Protein AF-A0A7Y5HG40-F1 (afdb_monomer_lite)

Secondary structure (DSSP, 8-state):
---SS-EEEEEPSEEEEEEEEESSSEEEEEEEETT-EEEEEEEEEE-TTSS-EEEEEEEEEEEEHHHHHHHHGGG--TT-SEEEPPSS--HHHHHHHHHHHT---EEEEEEES-TTSEEEEEEE-SSSPPP--SSHHHHHTTPPPTT----

Foldseek 3Di:
DADPAKDFFAAFQFQAWEAADDDVHGAWGWTAGPVQFIWTKGFFDDAPVDLKTKIFIFGLRPDGNVQLCVQCVVVPDDDHRYHYDDPDGDPSNVVVRVSNVPRQHGQWMWMDSDNRGTTGITHTDDGGDDPDPDDGDCVVRVHDRPDPPPD

pLDDT: mean 85.84, std 11.52, range [46.72, 97.06]

Radius of gyration: 15.83 Å; chains: 1; bounding box: 32×34×50 Å

Structure (mmCIF, N/CA/C/O backbone):
data_AF-A0A7Y5HG40-F1
#
_entry.id   AF-A0A7Y5HG40-F1
#
loop_
_atom_site.group_PDB
_atom_site.id
_atom_site.type_symbol
_atom_site.label_atom_id
_atom_site.label_alt_id
_atom_site.label_comp_id
_atom_site.label_asym_id
_atom_site.label_entity_id
_atom_site.label_seq_id
_atom_site.pdbx_PDB_ins_code
_atom_site.Cartn_x
_atom_site.Cartn_y
_atom_site.Cartn_z
_atom_site.occupancy
_atom_site.B_iso_or_equiv
_atom_site.auth_seq_id
_atom_site.auth_comp_id
_atom_site.auth_asym_id
_atom_site.auth_atom_id
_atom_site.pdbx_PDB_model_num
ATOM 1 N N . MET A 1 1 ? -7.888 9.842 -3.072 1.00 79.44 1 MET A N 1
ATOM 2 C CA . MET A 1 1 ? -7.405 10.861 -2.114 1.00 79.44 1 MET A CA 1
ATOM 3 C C . MET A 1 1 ? -7.124 10.143 -0.811 1.00 79.44 1 MET A C 1
ATOM 5 O O . MET A 1 1 ? -7.993 9.403 -0.369 1.00 79.44 1 MET A O 1
ATOM 9 N N . ILE A 1 2 ? -5.924 10.305 -0.257 1.00 87.44 2 ILE A N 1
ATOM 10 C CA . ILE A 1 2 ? -5.520 9.652 0.991 1.00 87.44 2 ILE A CA 1
ATOM 11 C C . ILE A 1 2 ? -6.070 10.439 2.198 1.00 87.44 2 ILE A C 1
ATOM 13 O O . ILE A 1 2 ? -5.907 11.662 2.215 1.00 87.44 2 ILE A O 1
ATOM 17 N N . PRO A 1 3 ? -6.716 9.792 3.188 1.00 86.56 3 PRO A N 1
ATOM 18 C CA . PRO A 1 3 ? -7.170 10.463 4.406 1.00 86.56 3 PRO A CA 1
ATOM 19 C C . PRO A 1 3 ? -6.009 10.974 5.271 1.00 86.56 3 PRO A C 1
ATOM 21 O O . PRO A 1 3 ? -5.015 10.277 5.470 1.00 86.56 3 PRO A O 1
ATOM 24 N N . SER A 1 4 ? -6.166 12.175 5.835 1.00 88.56 4 SER A N 1
ATOM 25 C CA . SER A 1 4 ? -5.210 12.799 6.768 1.00 88.56 4 SER A CA 1
ATOM 26 C C . SER A 1 4 ? -5.583 12.638 8.245 1.00 88.56 4 SER A C 1
ATOM 28 O O . SER A 1 4 ? -4.825 13.052 9.119 1.00 88.56 4 SER A O 1
ATOM 30 N N . VAL A 1 5 ? -6.738 12.035 8.534 1.00 91.94 5 VAL A N 1
ATOM 31 C CA . VAL A 1 5 ? -7.221 11.717 9.886 1.00 91.94 5 VAL A CA 1
ATOM 32 C C . VAL A 1 5 ? -7.647 10.255 9.952 1.00 91.94 5 VAL A C 1
ATOM 34 O O . VAL A 1 5 ? -7.911 9.641 8.912 1.00 91.94 5 VAL A O 1
ATOM 37 N N . GLU A 1 6 ? -7.718 9.691 11.161 1.00 93.88 6 GLU A N 1
ATOM 38 C CA . GLU A 1 6 ? -8.257 8.341 11.319 1.00 93.88 6 GLU A CA 1
ATOM 39 C C . GLU A 1 6 ? -9.683 8.286 10.765 1.00 93.88 6 GLU A C 1
ATOM 41 O O . GLU A 1 6 ? -10.532 9.105 11.116 1.00 93.88 6 GLU A O 1
ATOM 46 N N . THR A 1 7 ? -9.934 7.336 9.868 1.00 95.00 7 THR A N 1
ATOM 47 C CA . THR A 1 7 ? -11.231 7.174 9.211 1.00 95.00 7 THR A CA 1
ATOM 48 C C . THR A 1 7 ? -11.592 5.695 9.140 1.00 95.00 7 THR A C 1
ATOM 50 O O . THR A 1 7 ? -10.711 4.839 9.089 1.00 95.00 7 THR A O 1
ATOM 53 N N . ARG A 1 8 ? -12.888 5.378 9.152 1.00 96.00 8 ARG A N 1
ATOM 54 C CA . ARG A 1 8 ? -13.393 4.000 9.164 1.00 96.00 8 ARG A CA 1
ATOM 55 C C . ARG A 1 8 ? -14.430 3.775 8.074 1.00 96.00 8 ARG A C 1
ATOM 57 O O . ARG A 1 8 ? -15.172 4.699 7.746 1.00 96.00 8 ARG A O 1
ATOM 64 N N . GLY A 1 9 ? -14.485 2.553 7.546 1.00 95.25 9 GLY A N 1
ATOM 65 C CA . GLY A 1 9 ? -15.479 2.129 6.553 1.00 95.25 9 GLY A CA 1
ATOM 66 C C . GLY A 1 9 ? -15.445 2.930 5.249 1.00 95.25 9 GLY A C 1
ATOM 67 O O . GLY A 1 9 ? -16.499 3.250 4.699 1.00 95.25 9 GLY A O 1
ATOM 68 N N . ILE A 1 10 ? -14.253 3.302 4.776 1.00 96.19 10 ILE A N 1
ATOM 69 C CA . ILE A 1 10 ? -14.096 4.103 3.554 1.00 96.19 10 ILE A CA 1
ATOM 70 C C . ILE A 1 10 ? -13.810 3.220 2.338 1.00 96.19 10 ILE A C 1
ATOM 72 O O . ILE A 1 10 ? -13.184 2.170 2.482 1.00 96.19 10 ILE A O 1
ATOM 76 N N . PRO A 1 11 ? -14.187 3.644 1.122 1.00 97.06 11 PRO A N 1
ATOM 77 C CA . PRO A 1 11 ? -13.688 3.008 -0.090 1.00 97.06 11 PRO A CA 1
ATOM 78 C C . PRO A 1 11 ? -12.161 3.089 -0.154 1.00 97.06 11 PRO A C 1
ATOM 80 O O . PRO A 1 11 ? -11.585 4.132 0.173 1.00 97.06 11 PRO A O 1
ATOM 83 N N . SER A 1 12 ? -11.515 2.020 -0.618 1.00 96.44 12 SER A N 1
ATOM 84 C CA . SER A 1 12 ? -10.074 2.021 -0.830 1.00 96.44 12 SER A CA 1
ATOM 85 C C . SER A 1 12 ? -9.661 3.127 -1.806 1.00 96.44 12 SER A C 1
ATOM 87 O O . SER A 1 12 ? -10.304 3.324 -2.847 1.00 96.44 12 SER A O 1
ATOM 89 N N . PRO A 1 13 ? -8.583 3.875 -1.495 1.00 96.56 13 PRO A N 1
ATOM 90 C CA . PRO A 1 13 ? -8.000 4.808 -2.448 1.00 96.56 13 PRO A CA 1
ATOM 91 C C . PRO A 1 13 ? -7.259 4.083 -3.581 1.00 96.56 13 PRO A C 1
ATOM 93 O O . PRO A 1 13 ? -6.970 4.710 -4.605 1.00 96.56 13 PRO A O 1
ATOM 96 N N . PHE A 1 14 ? -6.950 2.798 -3.403 1.00 96.88 14 PHE A N 1
ATOM 97 C CA . PHE A 1 14 ? -6.177 1.996 -4.335 1.00 96.88 14 PHE A CA 1
ATOM 98 C C . PHE A 1 14 ? -7.066 1.374 -5.408 1.00 96.88 14 PHE A C 1
ATOM 100 O O . PHE A 1 14 ? -8.242 1.074 -5.206 1.00 96.88 14 PHE A O 1
ATOM 107 N N . ARG A 1 15 ? -6.493 1.231 -6.598 1.00 95.38 15 ARG A N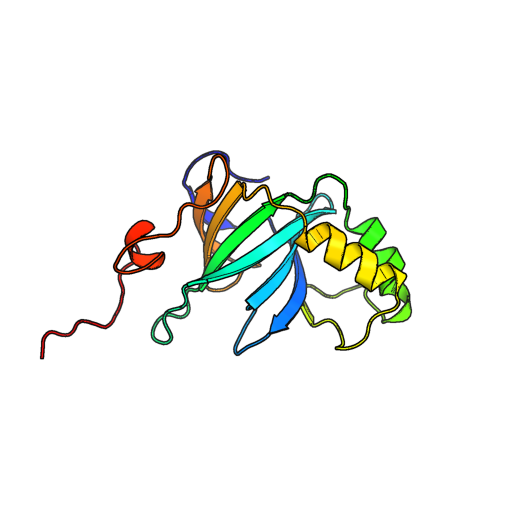 1
ATOM 108 C CA . ARG A 1 15 ? -7.147 0.679 -7.787 1.00 95.38 15 ARG A CA 1
ATOM 109 C C . ARG A 1 15 ? -6.390 -0.494 -8.374 1.00 95.38 15 ARG A C 1
ATOM 111 O O . ARG A 1 15 ? -6.981 -1.234 -9.154 1.00 95.38 15 ARG A O 1
ATOM 118 N N . ARG A 1 16 ? -5.100 -0.619 -8.056 1.00 94.81 16 ARG A N 1
ATOM 119 C CA . ARG A 1 16 ? -4.269 -1.733 -8.498 1.00 94.81 16 ARG A CA 1
ATOM 120 C C . ARG A 1 16 ? -3.303 -2.159 -7.404 1.00 94.81 16 ARG A C 1
ATOM 122 O O . ARG A 1 16 ? -2.832 -1.296 -6.663 1.00 94.81 16 ARG A O 1
ATOM 129 N N . LEU A 1 17 ? -2.993 -3.449 -7.371 1.00 95.00 17 LEU A N 1
ATOM 130 C CA . LEU A 1 17 ? -1.944 -4.040 -6.550 1.00 95.00 17 LEU A CA 1
ATOM 131 C C . LEU A 1 17 ? -0.938 -4.788 -7.429 1.00 95.00 17 LEU A C 1
ATOM 133 O O . LEU A 1 17 ? -1.317 -5.493 -8.366 1.00 95.00 17 LEU A O 1
ATOM 137 N N . LEU A 1 18 ? 0.337 -4.644 -7.092 1.00 93.00 18 LEU A N 1
ATOM 138 C CA . LEU A 1 18 ? 1.445 -5.470 -7.556 1.00 93.00 18 LEU A CA 1
ATOM 139 C C . LEU A 1 18 ? 1.980 -6.201 -6.328 1.00 93.00 18 LEU A C 1
ATOM 141 O O . LEU A 1 18 ? 2.420 -5.542 -5.391 1.00 93.00 18 LEU A O 1
ATOM 145 N N . LEU A 1 19 ? 1.912 -7.524 -6.310 1.00 93.56 19 LEU A N 1
ATOM 146 C CA . LEU A 1 19 ? 2.267 -8.334 -5.148 1.00 93.56 19 LEU A CA 1
ATOM 147 C C . LEU A 1 19 ? 3.657 -8.924 -5.369 1.00 93.56 19 LEU A C 1
ATOM 149 O O . LEU A 1 19 ? 3.866 -9.630 -6.358 1.00 93.56 19 LEU A O 1
ATOM 153 N N . THR A 1 20 ? 4.596 -8.610 -4.481 1.00 91.62 20 THR A N 1
ATOM 154 C CA . THR A 1 20 ? 5.947 -9.200 -4.478 1.00 91.62 20 THR A CA 1
ATOM 155 C C . THR A 1 20 ? 6.006 -10.446 -3.602 1.00 91.62 20 THR A C 1
ATOM 157 O O . THR A 1 20 ? 6.751 -11.366 -3.931 1.00 91.62 20 THR A O 1
ATOM 160 N N . ASP A 1 21 ? 5.142 -10.530 -2.585 1.00 90.06 21 ASP A N 1
ATOM 161 C CA . ASP A 1 21 ? 4.904 -11.741 -1.803 1.00 90.06 21 ASP A CA 1
ATOM 162 C C . ASP A 1 21 ? 3.401 -12.003 -1.609 1.00 90.06 21 ASP A C 1
ATOM 164 O O . ASP A 1 21 ? 2.574 -11.089 -1.480 1.00 90.06 21 ASP A O 1
ATOM 168 N N . PHE A 1 22 ? 3.039 -13.283 -1.612 1.00 87.62 22 PHE A N 1
ATOM 169 C CA . PHE A 1 22 ? 1.664 -13.752 -1.516 1.00 87.62 22 PHE A CA 1
ATOM 170 C C . PHE A 1 22 ? 1.585 -15.042 -0.703 1.00 87.62 22 PHE A C 1
ATOM 172 O O . PHE A 1 22 ? 1.999 -16.114 -1.152 1.00 87.62 22 PHE A O 1
ATOM 179 N N . TRP A 1 23 ? 0.948 -14.959 0.464 1.00 85.56 23 TRP A N 1
ATOM 180 C CA . TRP A 1 23 ? 0.677 -16.106 1.320 1.00 85.56 23 TRP A CA 1
ATOM 181 C C . TRP A 1 23 ? -0.739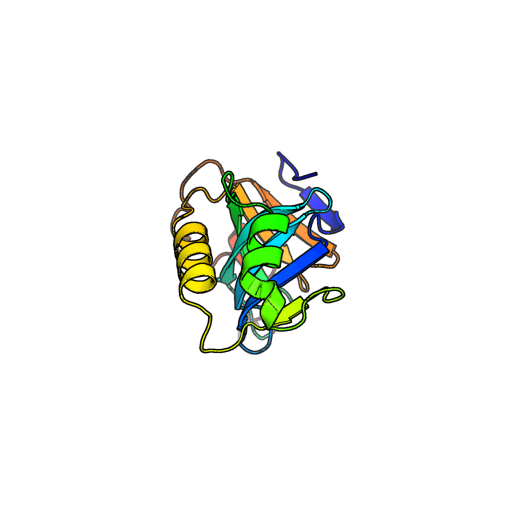 -16.014 1.893 1.00 85.56 23 TRP A C 1
ATOM 183 O O . TRP A 1 23 ? -1.053 -15.174 2.742 1.00 85.56 23 TRP A O 1
ATOM 193 N N . ASP A 1 24 ? -1.619 -16.860 1.346 1.00 85.62 24 ASP A N 1
ATOM 194 C CA . ASP A 1 24 ? -3.063 -16.877 1.631 1.00 85.62 24 ASP A CA 1
ATOM 195 C C . ASP A 1 24 ? -3.748 -15.500 1.455 1.00 85.62 24 ASP A C 1
ATOM 197 O O . ASP A 1 24 ? -4.741 -15.173 2.104 1.00 85.62 24 ASP A O 1
ATOM 201 N N . GLY A 1 25 ? -3.162 -14.652 0.604 1.00 89.38 25 GLY A N 1
ATOM 202 C CA . GLY A 1 25 ? -3.528 -13.253 0.392 1.00 89.38 25 GLY A CA 1
ATOM 203 C C . GLY A 1 25 ? -2.298 -12.339 0.268 1.00 89.38 25 GLY A C 1
ATOM 204 O O . GLY A 1 25 ? -1.168 -12.800 0.459 1.00 89.38 25 GLY A O 1
ATOM 205 N N . PRO A 1 26 ? -2.500 -11.041 -0.030 1.00 93.25 26 PRO A N 1
ATOM 206 C CA . PRO A 1 26 ? -1.419 -10.062 -0.119 1.00 93.25 26 PRO A CA 1
ATOM 207 C C . PRO A 1 26 ? -0.615 -9.986 1.182 1.00 93.25 26 PRO A C 1
ATOM 209 O O . PRO A 1 26 ? -1.197 -9.799 2.259 1.00 93.25 26 PRO A O 1
ATOM 212 N N . VAL A 1 27 ? 0.706 -10.132 1.076 1.00 94.25 27 VAL A N 1
ATOM 213 C CA . VAL A 1 27 ? 1.643 -9.963 2.197 1.00 94.25 27 VAL A CA 1
ATOM 214 C C . VAL A 1 27 ? 2.391 -8.654 2.030 1.00 94.25 27 VAL A C 1
ATOM 216 O O . VAL A 1 27 ? 2.351 -7.816 2.921 1.00 94.25 27 VAL A O 1
ATOM 219 N N . GLU A 1 28 ? 2.994 -8.433 0.872 1.00 94.19 28 GLU A N 1
ATOM 220 C CA . GLU A 1 28 ? 3.759 -7.221 0.613 1.00 94.19 28 GLU A CA 1
ATOM 221 C C . GLU A 1 28 ? 3.671 -6.842 -0.874 1.00 94.19 28 GLU A C 1
ATOM 223 O O . GLU A 1 28 ? 3.327 -7.668 -1.736 1.00 94.19 28 GLU A O 1
ATOM 228 N N . GLY A 1 29 ? 3.951 -5.579 -1.182 1.00 94.50 29 GLY A N 1
ATOM 229 C CA . GLY A 1 29 ? 4.041 -5.120 -2.559 1.00 94.50 29 GLY A CA 1
ATOM 230 C C . GLY A 1 29 ? 3.733 -3.642 -2.738 1.00 94.50 29 GLY A C 1
ATOM 231 O O . GLY A 1 29 ? 3.952 -2.814 -1.854 1.00 94.50 29 GLY A O 1
ATOM 232 N N . LEU A 1 30 ? 3.222 -3.296 -3.920 1.00 95.00 30 LEU A N 1
ATOM 233 C CA . LEU A 1 30 ? 2.899 -1.928 -4.305 1.00 95.00 30 LEU A CA 1
ATOM 234 C C . LEU A 1 30 ? 1.408 -1.755 -4.581 1.00 95.00 30 LEU A C 1
ATOM 236 O O . LEU A 1 30 ? 0.806 -2.499 -5.352 1.00 95.00 30 LEU A O 1
ATOM 240 N N . ALA A 1 31 ? 0.824 -0.709 -4.015 1.00 95.88 31 ALA A N 1
ATOM 241 C CA . ALA A 1 31 ? -0.525 -0.256 -4.294 1.00 95.88 31 ALA A CA 1
ATOM 242 C C . ALA A 1 31 ? -0.500 1.027 -5.133 1.00 95.88 31 ALA A C 1
ATOM 244 O O . ALA A 1 31 ? 0.334 1.914 -4.943 1.00 95.88 31 ALA A O 1
ATOM 245 N N . VAL A 1 32 ? -1.446 1.145 -6.062 1.00 95.00 32 VAL A N 1
ATOM 246 C CA . VAL A 1 32 ? -1.559 2.292 -6.969 1.00 95.00 32 VAL A CA 1
ATOM 247 C C . VAL A 1 32 ? -2.906 2.970 -6.781 1.00 95.00 32 VAL A C 1
ATOM 249 O O . VAL A 1 32 ? -3.948 2.317 -6.877 1.00 95.00 32 VAL A O 1
ATOM 252 N N . ASP A 1 33 ? -2.908 4.282 -6.546 1.00 95.62 33 ASP A N 1
ATOM 253 C CA . ASP A 1 33 ? -4.146 5.061 -6.450 1.00 95.62 33 ASP A CA 1
ATOM 254 C C . ASP A 1 33 ? -4.733 5.437 -7.825 1.00 95.62 33 ASP A C 1
ATOM 256 O O . ASP A 1 33 ? -4.149 5.210 -8.886 1.00 95.62 33 ASP A O 1
ATOM 260 N N . SER A 1 34 ? -5.911 6.064 -7.826 1.00 91.94 34 SER A N 1
ATOM 261 C CA . SER A 1 34 ? -6.566 6.518 -9.063 1.00 91.94 34 SER A CA 1
ATOM 262 C C . SER A 1 34 ? -5.779 7.566 -9.862 1.00 91.94 34 SER A C 1
ATOM 264 O O . SER A 1 34 ? -6.085 7.786 -11.030 1.00 91.94 34 SER A O 1
ATOM 266 N N . ASN A 1 35 ? -4.804 8.237 -9.247 1.00 93.38 35 ASN A N 1
ATOM 267 C CA . ASN A 1 35 ? -3.953 9.233 -9.894 1.00 93.38 35 ASN A CA 1
ATOM 268 C C . ASN A 1 35 ? -2.639 8.619 -10.407 1.00 93.38 35 ASN A C 1
ATOM 270 O O . ASN A 1 35 ? -1.821 9.326 -10.999 1.00 93.38 35 ASN A O 1
ATOM 274 N N . GLY A 1 36 ? -2.408 7.323 -10.181 1.00 93.50 36 GLY A N 1
ATOM 275 C CA . GLY A 1 36 ? -1.166 6.639 -10.526 1.00 93.50 36 GLY A CA 1
ATOM 276 C C . GLY A 1 36 ? -0.010 6.944 -9.572 1.00 93.50 36 GLY A C 1
ATOM 277 O O . GLY A 1 36 ? 1.145 6.793 -9.977 1.00 93.50 36 GLY A O 1
ATOM 278 N N . ALA A 1 37 ? -0.297 7.431 -8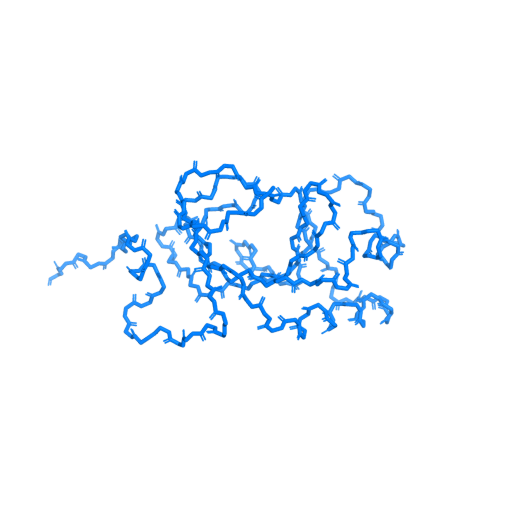.361 1.00 94.81 37 ALA A N 1
ATOM 279 C CA . ALA A 1 37 ? 0.677 7.488 -7.277 1.00 94.81 37 ALA A CA 1
ATOM 280 C C . ALA A 1 37 ? 0.894 6.081 -6.709 1.00 94.81 37 ALA A C 1
ATOM 282 O O . ALA A 1 37 ? -0.053 5.295 -6.626 1.00 94.81 37 ALA A O 1
ATOM 283 N N . VAL A 1 38 ? 2.140 5.780 -6.348 1.00 94.75 38 VAL A N 1
ATOM 284 C CA . VAL A 1 38 ? 2.561 4.460 -5.875 1.00 94.75 38 VAL A CA 1
ATOM 285 C C . VAL A 1 38 ? 2.830 4.503 -4.378 1.00 94.75 38 VAL A C 1
ATOM 287 O O . VAL A 1 38 ? 3.418 5.452 -3.852 1.00 94.75 38 VAL A O 1
ATOM 290 N N . TYR A 1 39 ? 2.394 3.446 -3.710 1.00 95.25 39 TYR A N 1
ATOM 291 C CA . TYR A 1 39 ? 2.568 3.225 -2.289 1.00 95.25 39 TYR A CA 1
ATOM 292 C C . TYR A 1 39 ? 3.122 1.821 -2.084 1.00 95.25 39 TYR A C 1
ATOM 294 O O . TYR A 1 39 ? 2.647 0.900 -2.738 1.00 95.25 39 TYR A O 1
ATOM 302 N N . ALA A 1 40 ? 4.095 1.654 -1.198 1.00 94.88 40 ALA A N 1
ATOM 303 C CA . ALA A 1 40 ? 4.482 0.334 -0.717 1.00 94.88 40 ALA A CA 1
ATOM 304 C C . ALA A 1 40 ? 3.553 -0.074 0.430 1.00 94.88 40 ALA A C 1
ATOM 306 O O . ALA A 1 40 ? 3.066 0.791 1.170 1.00 94.88 40 ALA A O 1
ATOM 307 N N . PHE A 1 41 ? 3.282 -1.366 0.559 1.00 95.25 41 PHE A N 1
ATOM 308 C CA . PHE A 1 41 ? 2.547 -1.914 1.687 1.00 95.25 41 PHE A CA 1
ATOM 309 C C . PHE A 1 41 ? 3.193 -3.205 2.176 1.00 95.25 41 PHE A C 1
ATOM 311 O O . PHE A 1 41 ? 3.641 -4.008 1.361 1.00 95.25 41 PHE A O 1
ATOM 318 N N . ASP A 1 42 ? 3.156 -3.420 3.491 1.00 94.31 42 ASP A N 1
ATOM 319 C CA . ASP A 1 42 ? 3.640 -4.639 4.141 1.00 94.31 42 ASP A CA 1
ATOM 320 C C . ASP A 1 42 ? 2.632 -5.101 5.190 1.00 94.31 42 ASP A C 1
ATOM 322 O O . ASP A 1 42 ? 2.066 -4.293 5.932 1.00 94.31 42 ASP A O 1
ATOM 326 N N . LEU A 1 43 ? 2.402 -6.406 5.277 1.00 94.06 43 LEU A N 1
ATOM 327 C CA . LEU A 1 43 ? 1.540 -7.014 6.279 1.00 94.06 43 LEU A CA 1
ATOM 328 C C . LEU A 1 43 ? 2.213 -6.938 7.655 1.00 94.06 43 LEU A C 1
ATOM 330 O O . LEU A 1 43 ? 3.267 -7.520 7.892 1.00 94.06 43 LEU A O 1
ATOM 334 N N . LEU A 1 44 ? 1.575 -6.228 8.580 1.00 92.38 44 LEU A N 1
ATOM 335 C CA . LEU A 1 44 ? 2.052 -6.018 9.946 1.00 92.38 44 LEU A CA 1
ATOM 336 C C . LEU A 1 44 ? 1.453 -7.003 10.948 1.00 92.38 44 LEU A C 1
ATOM 338 O O . LEU A 1 44 ? 2.099 -7.356 11.932 1.00 92.38 44 LEU A O 1
ATOM 342 N N . ASP A 1 45 ? 0.188 -7.367 10.757 1.00 90.88 45 ASP A N 1
ATOM 343 C CA . ASP A 1 45 ? -0.544 -8.270 11.642 1.00 90.88 45 ASP A CA 1
ATOM 344 C C . ASP A 1 45 ? -1.679 -8.926 10.858 1.00 90.88 45 ASP A C 1
ATOM 346 O O . ASP A 1 45 ? -2.309 -8.311 9.990 1.00 90.88 45 ASP A O 1
ATOM 350 N N . TRP A 1 46 ? -1.950 -10.177 11.187 1.00 88.25 46 TRP A N 1
ATOM 351 C CA . TRP A 1 46 ? -3.046 -10.953 10.638 1.00 88.25 46 TRP A CA 1
ATOM 352 C C . TRP A 1 46 ? -3.517 -11.928 11.711 1.00 88.25 46 TRP A C 1
ATOM 354 O O . TRP A 1 46 ? -2.714 -12.590 12.363 1.00 88.25 46 TRP A O 1
ATOM 364 N N . ASP A 1 47 ? -4.827 -11.998 11.910 1.00 76.69 47 ASP A N 1
ATOM 365 C CA . ASP A 1 47 ? -5.446 -13.008 12.759 1.00 76.69 47 ASP A CA 1
ATOM 366 C C . ASP A 1 47 ? -6.094 -14.041 11.844 1.00 76.69 47 ASP A C 1
ATOM 368 O O . ASP A 1 47 ? -7.037 -13.712 11.139 1.00 76.69 47 ASP A O 1
ATOM 372 N N . GLU A 1 48 ? -5.620 -15.286 11.863 1.00 71.81 48 GLU A N 1
ATOM 373 C CA . GLU A 1 48 ? -6.155 -16.385 11.040 1.00 71.81 48 GLU A CA 1
ATOM 374 C C . GLU A 1 48 ? -7.671 -16.604 11.241 1.00 71.81 48 GLU A C 1
ATOM 376 O O . GLU A 1 48 ? -8.351 -17.149 10.371 1.00 71.81 48 GLU A O 1
ATOM 381 N N . HIS A 1 49 ? -8.235 -16.150 12.367 1.00 75.31 49 HIS A N 1
ATOM 382 C CA . HIS A 1 49 ? -9.672 -16.219 12.651 1.00 75.31 49 HIS A CA 1
ATOM 383 C C . HIS A 1 49 ? -10.459 -15.034 12.080 1.00 75.31 49 HIS A C 1
ATOM 385 O O . HIS A 1 49 ? -11.691 -15.094 11.989 1.00 75.31 49 HIS A O 1
ATOM 391 N N . HIS A 1 50 ? -9.774 -13.953 11.711 1.00 65.94 50 HIS A N 1
ATOM 392 C CA . HIS A 1 50 ? -10.354 -12.790 11.067 1.00 65.94 50 HIS A CA 1
ATOM 393 C C . HIS A 1 50 ? -9.914 -12.709 9.611 1.00 65.94 50 HIS A C 1
ATOM 395 O O . HIS A 1 50 ? -8.740 -12.714 9.265 1.00 65.94 50 HIS A O 1
ATOM 401 N N . SER A 1 51 ? -10.873 -12.476 8.724 1.00 84.19 51 SER A N 1
ATOM 402 C CA . SER A 1 51 ? -10.566 -12.092 7.346 1.00 84.19 51 SER A CA 1
ATOM 403 C C . SER A 1 51 ? -9.926 -10.697 7.243 1.00 84.19 51 SER A C 1
ATOM 405 O O . SER A 1 51 ? -9.862 -10.169 6.145 1.00 84.19 51 SER A O 1
ATOM 407 N N . VAL A 1 52 ? -9.495 -10.083 8.355 1.00 90.44 52 VAL A N 1
ATOM 408 C CA . VAL A 1 52 ? -8.942 -8.727 8.433 1.00 90.44 52 VAL A CA 1
ATOM 409 C C . VAL A 1 52 ? -7.428 -8.803 8.572 1.00 90.44 52 VAL A C 1
ATOM 411 O O . VAL A 1 52 ? -6.898 -9.451 9.475 1.00 90.44 52 VAL A O 1
ATOM 414 N N . ARG A 1 53 ? -6.744 -8.090 7.686 1.00 93.31 53 ARG A N 1
ATOM 415 C CA . ARG A 1 53 ? -5.295 -7.921 7.643 1.00 93.31 53 ARG A CA 1
ATOM 416 C C . ARG A 1 53 ? -4.941 -6.482 7.985 1.00 93.31 53 ARG A C 1
ATOM 418 O O . ARG A 1 53 ? -5.689 -5.559 7.651 1.00 93.31 53 ARG A O 1
ATOM 425 N N . VAL A 1 54 ? -3.809 -6.293 8.653 1.00 94.44 54 VAL A N 1
ATOM 426 C CA . VAL A 1 54 ? -3.275 -4.973 8.985 1.00 94.44 54 VAL A CA 1
ATOM 427 C C . VAL A 1 54 ? -2.011 -4.724 8.183 1.00 94.44 54 VAL A C 1
ATOM 429 O O . VAL A 1 54 ? -1.062 -5.490 8.290 1.00 94.44 54 VAL A O 1
ATOM 432 N N . PHE A 1 55 ? -1.982 -3.629 7.433 1.00 95.56 55 PHE A N 1
ATOM 433 C CA . PHE A 1 55 ? -0.876 -3.252 6.562 1.00 95.56 55 PHE A CA 1
ATOM 434 C C . PHE A 1 55 ? -0.253 -1.917 6.975 1.00 95.56 55 PHE A C 1
ATOM 436 O O . PHE A 1 55 ? -0.965 -0.992 7.382 1.00 95.56 55 PHE A O 1
ATOM 443 N N . SER A 1 56 ? 1.062 -1.786 6.822 1.00 95.38 56 SER A N 1
ATOM 444 C CA . SER A 1 56 ? 1.728 -0.491 6.673 1.00 95.38 56 SER A CA 1
ATOM 445 C C . SER A 1 56 ? 1.426 0.052 5.278 1.00 95.38 56 SER A C 1
ATOM 447 O O . SER A 1 56 ? 1.262 -0.710 4.333 1.00 95.38 56 SER A O 1
ATOM 449 N N . ILE A 1 57 ? 1.355 1.374 5.134 1.00 95.81 57 ILE A N 1
ATOM 450 C CA . ILE A 1 57 ? 1.318 2.042 3.831 1.00 95.81 57 ILE A CA 1
ATOM 451 C C . ILE A 1 57 ? 2.405 3.107 3.822 1.00 95.81 57 ILE A C 1
ATOM 453 O O . ILE A 1 57 ? 2.336 4.053 4.611 1.00 95.81 57 ILE A O 1
ATOM 457 N N . ALA A 1 58 ? 3.370 2.998 2.916 1.00 94.44 58 ALA A N 1
ATOM 458 C CA . ALA A 1 58 ? 4.439 3.970 2.718 1.00 94.44 58 ALA A CA 1
ATOM 459 C C . ALA A 1 58 ? 4.308 4.670 1.365 1.00 94.44 58 ALA A C 1
ATOM 461 O O . ALA A 1 58 ? 3.998 4.052 0.350 1.00 94.44 58 ALA A O 1
ATOM 462 N N . ALA A 1 59 ? 4.525 5.985 1.336 1.00 93.06 59 ALA A N 1
ATOM 463 C CA . ALA A 1 59 ? 4.507 6.735 0.083 1.00 93.06 59 ALA A CA 1
ATOM 464 C C . ALA A 1 59 ? 5.822 6.542 -0.682 1.00 93.06 59 ALA A C 1
ATOM 466 O O . ALA A 1 59 ? 6.895 6.673 -0.094 1.00 93.06 59 ALA A O 1
ATOM 467 N N . VAL A 1 60 ? 5.738 6.338 -2.001 1.00 93.31 60 VAL A N 1
ATOM 468 C CA . VAL A 1 60 ? 6.905 6.255 -2.894 1.00 93.31 60 VAL A CA 1
ATOM 469 C C . VAL A 1 60 ? 6.881 7.455 -3.856 1.00 93.31 60 VAL A C 1
ATOM 471 O O . VAL A 1 60 ? 6.445 7.329 -5.000 1.00 93.31 60 VAL A O 1
ATOM 474 N N . PRO A 1 61 ? 7.271 8.665 -3.404 1.00 88.56 61 PRO A N 1
ATOM 475 C CA . PRO A 1 61 ? 7.006 9.917 -4.126 1.00 88.56 61 PRO A CA 1
ATOM 476 C C . PRO A 1 61 ? 7.659 9.998 -5.514 1.00 88.56 61 PRO A C 1
ATOM 478 O O . PRO A 1 61 ? 7.098 10.627 -6.411 1.00 88.56 61 PRO A O 1
ATOM 481 N N . ASP A 1 62 ? 8.796 9.328 -5.702 1.00 89.44 62 ASP A N 1
ATOM 482 C CA . ASP A 1 62 ? 9.574 9.347 -6.947 1.00 89.44 62 ASP A CA 1
ATOM 483 C C . ASP A 1 62 ? 9.219 8.201 -7.907 1.00 89.44 62 ASP A C 1
ATOM 485 O O . ASP A 1 62 ? 9.956 7.943 -8.861 1.00 89.44 62 ASP A O 1
ATOM 489 N N . LEU A 1 63 ? 8.119 7.487 -7.647 1.00 91.81 63 LEU A N 1
ATOM 490 C CA . LEU A 1 63 ? 7.677 6.359 -8.455 1.00 91.81 63 LEU A CA 1
ATOM 491 C C . LEU A 1 63 ? 6.219 6.533 -8.872 1.00 91.81 63 LEU A C 1
ATOM 493 O O . LEU A 1 63 ? 5.325 6.749 -8.049 1.00 91.81 63 LEU A O 1
ATOM 497 N N . ARG A 1 64 ? 5.961 6.427 -10.175 1.00 92.44 64 ARG A N 1
ATOM 498 C CA . ARG A 1 64 ? 4.611 6.471 -10.735 1.00 92.44 64 ARG A CA 1
ATOM 499 C C . ARG A 1 64 ? 4.256 5.136 -11.362 1.00 92.44 64 ARG A C 1
ATOM 501 O O . ARG A 1 64 ? 5.109 4.382 -11.821 1.00 92.44 64 ARG A O 1
ATOM 508 N N . TRP A 1 65 ? 2.953 4.887 -11.470 1.00 90.88 65 TRP A N 1
ATOM 509 C CA . TRP A 1 65 ? 2.443 3.709 -12.171 1.00 90.88 65 TRP A CA 1
ATOM 510 C C . TRP A 1 65 ? 2.971 3.592 -13.604 1.00 90.88 65 TRP A C 1
ATOM 512 O O . TRP A 1 65 ? 3.218 2.487 -14.067 1.00 90.88 65 TRP A O 1
ATOM 522 N N . ILE A 1 66 ? 3.164 4.711 -14.310 1.00 89.88 66 ILE A N 1
ATOM 523 C CA . ILE A 1 66 ? 3.665 4.674 -15.689 1.00 89.88 66 ILE A CA 1
ATOM 524 C C . ILE A 1 66 ? 5.094 4.122 -15.776 1.00 89.88 66 ILE A C 1
ATOM 526 O O . ILE A 1 66 ? 5.398 3.395 -16.719 1.00 89.88 66 ILE A O 1
ATOM 530 N N . ASP A 1 67 ? 5.930 4.397 -14.773 1.00 89.94 67 ASP A N 1
ATOM 531 C CA . ASP A 1 67 ? 7.308 3.908 -14.710 1.00 89.94 67 ASP A CA 1
ATOM 532 C C . ASP A 1 67 ? 7.318 2.395 -14.462 1.00 89.94 67 ASP A C 1
ATOM 534 O O . ASP A 1 67 ? 7.976 1.641 -15.180 1.00 89.94 67 ASP A O 1
ATOM 538 N N . LEU A 1 68 ? 6.497 1.942 -13.506 1.00 86.31 68 LEU A N 1
ATOM 539 C CA . LEU A 1 68 ? 6.287 0.522 -13.216 1.00 86.31 68 LEU A CA 1
ATOM 540 C C . LEU A 1 68 ? 5.722 -0.220 -14.424 1.00 86.31 68 LEU A C 1
ATOM 542 O O . LEU A 1 68 ? 6.251 -1.258 -14.812 1.00 86.31 68 LEU A O 1
ATOM 546 N N . LYS A 1 69 ? 4.675 0.323 -15.056 1.00 86.31 69 LYS A N 1
ATOM 547 C CA . LYS A 1 69 ? 4.071 -0.274 -16.249 1.00 86.31 69 LYS A CA 1
ATOM 548 C C . LYS A 1 69 ? 5.108 -0.407 -17.359 1.00 86.31 69 LYS A C 1
ATOM 550 O O . LYS A 1 69 ? 5.128 -1.449 -17.996 1.00 86.31 69 LYS A O 1
ATOM 555 N N . GLY A 1 70 ? 5.947 0.606 -17.583 1.00 87.31 70 GLY A N 1
ATOM 556 C CA . GLY A 1 70 ? 7.001 0.564 -18.598 1.00 87.31 70 GLY A CA 1
ATOM 557 C C . GLY A 1 70 ? 8.016 -0.552 -18.348 1.00 87.31 70 GLY A C 1
ATOM 558 O O . GLY A 1 70 ? 8.276 -1.347 -19.245 1.00 87.31 70 GLY A O 1
ATOM 559 N N . ALA A 1 71 ? 8.520 -0.661 -17.117 1.00 86.06 71 ALA A N 1
ATOM 560 C CA . ALA A 1 71 ? 9.479 -1.702 -16.742 1.00 86.06 71 ALA A CA 1
ATOM 561 C C . ALA A 1 71 ? 8.874 -3.117 -16.750 1.00 86.06 71 ALA A C 1
ATOM 563 O O . ALA A 1 71 ? 9.563 -4.097 -17.018 1.00 86.06 71 ALA A O 1
ATOM 564 N N . LEU A 1 72 ? 7.573 -3.232 -16.474 1.00 82.06 72 LEU A N 1
ATOM 565 C CA . LEU A 1 72 ? 6.866 -4.510 -16.386 1.00 82.06 72 LEU A CA 1
ATOM 566 C C . LEU A 1 72 ? 6.141 -4.902 -17.687 1.00 82.06 72 LEU A C 1
ATOM 568 O O . LEU A 1 72 ? 5.661 -6.030 -17.805 1.00 82.06 72 LEU A O 1
ATOM 572 N N . GLN A 1 73 ? 6.068 -4.007 -18.679 1.00 75.19 73 GLN A N 1
ATOM 573 C CA . GLN A 1 73 ? 5.347 -4.197 -19.944 1.00 75.19 73 GLN A CA 1
ATOM 574 C C . GLN A 1 73 ? 5.685 -5.504 -20.686 1.00 75.19 73 GLN A C 1
ATOM 576 O O . GLN A 1 73 ? 4.751 -6.101 -21.234 1.00 75.19 73 GLN A O 1
ATOM 581 N N . PRO A 1 74 ? 6.941 -6.007 -20.690 1.00 67.25 74 PRO A N 1
ATOM 582 C CA . PRO A 1 74 ? 7.273 -7.281 -21.333 1.00 67.25 74 PRO A CA 1
ATOM 583 C C . PRO A 1 74 ? 6.475 -8.489 -20.812 1.00 67.25 74 PRO A C 1
ATOM 585 O O . PRO A 1 74 ? 6.438 -9.521 -21.477 1.00 67.25 74 PRO A O 1
ATOM 588 N N . HIS A 1 75 ? 5.817 -8.366 -19.654 1.00 64.12 75 HIS A N 1
ATOM 589 C CA . HIS A 1 75 ? 5.095 -9.446 -18.984 1.00 64.12 75 HIS A CA 1
ATOM 590 C C . HIS A 1 75 ? 3.558 -9.367 -19.108 1.00 64.12 75 HIS A C 1
ATOM 592 O O . HIS A 1 75 ? 2.872 -10.205 -18.533 1.00 64.12 75 HIS A O 1
ATOM 598 N N . GLY A 1 76 ? 3.020 -8.422 -19.897 1.00 60.00 76 GLY A N 1
ATOM 599 C CA . GLY A 1 76 ? 1.591 -8.333 -20.241 1.00 60.00 76 GLY A CA 1
ATOM 600 C C . GLY A 1 76 ? 0.710 -7.803 -19.105 1.00 60.00 76 GLY A C 1
ATOM 601 O O . GLY A 1 76 ? 0.174 -8.576 -18.333 1.00 60.00 76 GLY A O 1
ATOM 602 N N . THR A 1 77 ? 0.533 -6.481 -19.006 1.00 61.34 77 THR A N 1
ATOM 603 C CA . THR A 1 77 ? 0.089 -5.840 -17.746 1.00 61.34 77 THR A CA 1
ATOM 604 C C . THR A 1 77 ? -1.167 -4.973 -17.847 1.00 61.34 77 THR A C 1
ATOM 606 O O . THR A 1 77 ? -1.513 -4.271 -16.896 1.00 61.34 77 THR A O 1
ATOM 609 N N . GLU A 1 78 ? -1.845 -4.940 -18.998 1.00 59.62 78 GLU A N 1
ATOM 610 C CA . GLU A 1 78 ? -2.712 -3.793 -19.309 1.00 59.62 78 GLU A CA 1
ATOM 611 C C . GLU A 1 78 ? -3.971 -3.691 -18.421 1.00 59.62 78 GLU A C 1
ATOM 613 O O . GLU A 1 78 ? -4.317 -2.584 -17.987 1.00 59.62 78 GLU A O 1
ATOM 618 N N . ASP A 1 79 ? -4.554 -4.819 -18.003 1.00 68.94 79 ASP A N 1
ATOM 619 C CA . ASP A 1 79 ? -5.896 -4.840 -17.392 1.00 68.94 79 ASP A CA 1
ATOM 620 C C . ASP A 1 79 ? -5.970 -5.413 -15.968 1.00 68.94 79 ASP A C 1
ATOM 622 O O . ASP A 1 79 ? -7.059 -5.587 -15.421 1.00 68.94 79 ASP A O 1
ATOM 626 N N . TRP A 1 80 ? -4.839 -5.685 -15.318 1.00 77.25 80 TRP A N 1
ATOM 627 C CA . TRP A 1 80 ? -4.871 -6.307 -13.993 1.00 77.25 80 TRP A CA 1
ATOM 628 C C . TRP A 1 80 ? -5.176 -5.315 -12.870 1.00 77.25 80 TRP A C 1
ATOM 630 O O . TRP A 1 80 ? -4.564 -4.247 -12.762 1.00 77.25 80 TRP A O 1
ATOM 640 N N . THR A 1 81 ? -6.152 -5.689 -12.037 1.00 87.69 81 THR A N 1
ATOM 641 C CA . THR A 1 81 ? -6.449 -5.026 -10.758 1.00 87.69 81 THR A CA 1
ATOM 642 C C . THR A 1 81 ? -5.522 -5.543 -9.658 1.00 87.69 81 THR A C 1
ATOM 644 O O . THR A 1 81 ? -5.062 -4.770 -8.832 1.00 87.69 81 THR A O 1
ATOM 647 N N . GLU A 1 82 ? -5.172 -6.823 -9.687 1.00 89.38 82 GLU A N 1
ATOM 648 C CA . GLU A 1 82 ? -4.178 -7.428 -8.807 1.00 89.38 82 GLU A CA 1
ATOM 649 C C . GLU A 1 82 ? -3.247 -8.288 -9.657 1.00 89.38 82 GLU A C 1
ATOM 651 O O . GLU A 1 82 ? -3.710 -9.012 -10.542 1.00 89.38 82 GLU A O 1
ATOM 656 N N . TRP A 1 83 ? -1.941 -8.180 -9.422 1.00 89.06 83 TRP A N 1
ATOM 657 C CA . TRP A 1 83 ? -0.953 -8.965 -10.144 1.00 89.06 83 TRP A CA 1
ATOM 658 C C . TRP A 1 83 ? 0.172 -9.437 -9.229 1.00 89.06 83 TRP A C 1
ATOM 660 O O . TRP A 1 83 ? 0.901 -8.626 -8.667 1.00 89.06 83 TRP A O 1
ATOM 670 N N . VAL A 1 84 ? 0.333 -10.757 -9.129 1.00 88.81 84 VAL A N 1
ATOM 671 C CA . VAL A 1 84 ? 1.475 -11.397 -8.467 1.00 88.81 84 VAL A CA 1
ATOM 672 C C . VAL A 1 84 ? 2.672 -11.399 -9.410 1.00 88.81 84 VAL A C 1
ATOM 674 O O . VAL A 1 84 ? 2.616 -11.978 -10.501 1.00 88.81 84 VAL A O 1
ATOM 677 N N . LEU A 1 85 ? 3.749 -10.742 -8.994 1.00 86.62 85 LEU A N 1
ATOM 678 C CA . LEU A 1 85 ? 4.967 -10.647 -9.781 1.00 86.62 85 LEU A CA 1
ATOM 679 C C . LEU A 1 85 ? 5.683 -12.006 -9.843 1.00 86.6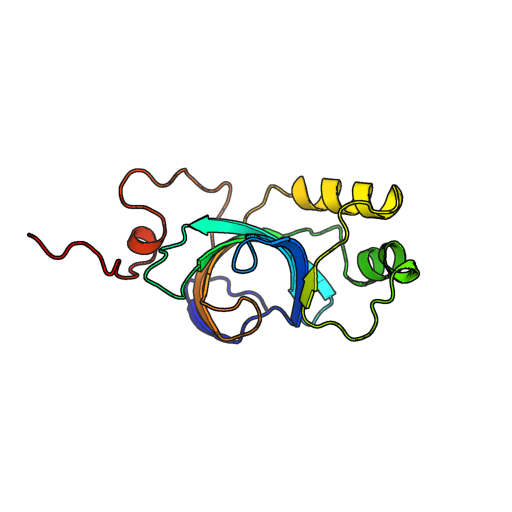2 85 LEU A C 1
ATOM 681 O O . LEU A 1 85 ? 5.662 -12.778 -8.883 1.00 86.62 85 LEU A O 1
ATOM 685 N N . PRO A 1 86 ? 6.309 -12.343 -10.984 1.00 83.94 86 PRO A N 1
ATOM 686 C CA . PRO A 1 86 ? 7.115 -13.549 -11.084 1.00 83.94 86 PRO A CA 1
ATOM 687 C C . PRO A 1 86 ? 8.358 -13.454 -10.188 1.00 83.94 86 PRO A C 1
ATOM 689 O O . PRO A 1 86 ? 8.907 -12.378 -9.980 1.00 83.94 86 PRO A O 1
ATOM 692 N N . VAL A 1 87 ? 8.866 -14.615 -9.762 1.00 79.38 87 VAL A N 1
ATOM 693 C CA . VAL A 1 87 ? 10.067 -14.756 -8.908 1.00 79.38 87 VAL A CA 1
ATOM 694 C C . VAL A 1 87 ? 11.327 -14.139 -9.531 1.00 79.38 87 VAL A C 1
ATOM 696 O O . VAL A 1 87 ? 12.296 -13.848 -8.839 1.00 79.38 87 VAL A O 1
ATOM 699 N N . SER A 1 88 ? 11.354 -13.961 -10.851 1.00 84.31 88 SER A N 1
ATOM 700 C CA . SER A 1 88 ? 12.470 -13.332 -11.552 1.00 84.31 88 SER A CA 1
ATOM 701 C C . SER A 1 88 ? 11.956 -12.218 -12.441 1.00 84.31 88 SER A C 1
ATOM 703 O O . SER A 1 88 ? 11.141 -12.449 -13.339 1.00 84.31 88 SER A O 1
ATOM 705 N N . LEU A 1 89 ? 12.464 -11.018 -12.186 1.00 84.94 89 LEU A N 1
ATOM 706 C CA . LEU A 1 89 ? 12.131 -9.808 -12.914 1.00 84.94 89 LEU A CA 1
ATOM 707 C C . LEU A 1 89 ? 13.330 -9.337 -13.742 1.00 84.94 89 LEU A C 1
ATOM 709 O O . LEU A 1 89 ? 14.476 -9.682 -13.443 1.00 84.94 89 LEU A O 1
ATOM 713 N N . PRO A 1 90 ? 13.096 -8.536 -14.791 1.00 85.69 90 PRO A N 1
ATOM 714 C CA . PRO A 1 90 ? 14.164 -7.801 -15.447 1.00 85.69 90 PRO A CA 1
ATOM 715 C C . PRO A 1 90 ? 14.924 -6.920 -14.435 1.00 85.69 90 PRO A C 1
ATOM 717 O O . PRO A 1 90 ? 14.280 -6.334 -13.559 1.00 85.69 90 PRO A O 1
ATOM 720 N N . PRO A 1 91 ? 16.253 -6.736 -14.574 1.00 88.88 91 PRO A N 1
ATOM 721 C CA . PRO A 1 91 ? 17.050 -5.955 -13.620 1.00 88.88 91 PRO A CA 1
ATOM 722 C C . PRO A 1 91 ? 16.536 -4.527 -13.390 1.00 88.88 91 PRO A C 1
ATOM 724 O O . PRO A 1 91 ? 16.657 -3.979 -12.299 1.00 88.88 91 PRO A O 1
ATOM 727 N N . GLU A 1 92 ? 15.945 -3.915 -14.416 1.00 87.62 92 GLU A N 1
ATOM 728 C CA . GLU A 1 92 ? 15.329 -2.587 -14.331 1.00 87.62 92 GLU A CA 1
ATOM 729 C C . GLU A 1 92 ? 14.063 -2.563 -13.463 1.00 87.62 92 GLU A C 1
ATOM 731 O O . GLU A 1 92 ? 13.877 -1.630 -12.684 1.00 87.62 92 GLU A O 1
ATOM 736 N N . ALA A 1 93 ? 13.223 -3.598 -13.547 1.00 87.19 93 ALA A N 1
ATOM 737 C CA . ALA A 1 93 ? 12.037 -3.741 -12.712 1.00 87.19 93 ALA A CA 1
ATOM 738 C C . ALA A 1 93 ? 12.424 -4.074 -11.266 1.00 87.19 93 ALA A C 1
ATOM 740 O O . ALA A 1 93 ? 11.889 -3.477 -10.337 1.00 87.19 93 ALA A O 1
ATOM 741 N N . GLU A 1 94 ? 13.407 -4.954 -11.075 1.00 89.56 94 GLU A N 1
ATOM 742 C CA . GLU A 1 94 ? 13.935 -5.296 -9.753 1.00 89.56 94 GLU A CA 1
ATOM 743 C C . GLU A 1 94 ? 14.549 -4.073 -9.051 1.00 89.56 94 GLU A C 1
ATOM 745 O O . GLU A 1 94 ? 14.234 -3.792 -7.897 1.00 89.56 94 GLU A O 1
ATOM 750 N N . ALA A 1 95 ? 15.334 -3.261 -9.767 1.00 89.69 95 ALA A N 1
ATOM 751 C CA . ALA A 1 95 ? 15.882 -2.017 -9.226 1.00 89.69 95 ALA A CA 1
ATOM 752 C C . ALA A 1 95 ? 14.793 -0.993 -8.850 1.00 89.69 95 ALA A C 1
ATOM 754 O O . ALA A 1 95 ? 14.971 -0.217 -7.908 1.00 89.69 95 ALA A O 1
ATOM 755 N N . LEU A 1 96 ? 13.666 -0.960 -9.572 1.00 88.25 96 LEU A N 1
ATOM 756 C CA . LEU A 1 96 ? 12.527 -0.108 -9.219 1.00 88.25 96 LEU A CA 1
ATOM 757 C C . LEU A 1 96 ? 11.815 -0.598 -7.955 1.00 88.25 96 LEU A C 1
ATOM 759 O O . LEU A 1 96 ? 11.468 0.236 -7.119 1.00 88.25 96 LEU A O 1
ATOM 763 N N . LEU A 1 97 ? 11.635 -1.912 -7.792 1.00 86.88 97 LEU A N 1
ATOM 764 C CA . LEU A 1 97 ? 11.046 -2.491 -6.581 1.00 86.88 97 LEU A CA 1
ATOM 765 C C . LEU A 1 97 ? 11.923 -2.243 -5.357 1.00 86.88 97 LEU A C 1
ATOM 767 O O . LEU A 1 97 ? 11.437 -1.684 -4.384 1.00 86.88 97 LEU A O 1
ATOM 771 N N . GLN A 1 98 ? 13.228 -2.500 -5.449 1.00 88.19 98 GLN A N 1
ATOM 772 C CA . GLN A 1 98 ? 14.167 -2.227 -4.354 1.00 88.19 98 GLN A CA 1
ATOM 773 C C . GLN A 1 98 ? 14.155 -0.748 -3.935 1.00 88.19 98 GLN A C 1
ATOM 775 O O . GLN A 1 98 ? 14.267 -0.413 -2.756 1.00 88.19 98 GLN A O 1
ATOM 780 N N . ARG A 1 99 ? 13.996 0.176 -4.894 1.00 84.81 99 ARG A N 1
ATOM 781 C CA . ARG A 1 99 ? 13.826 1.607 -4.593 1.00 84.81 99 ARG A CA 1
ATOM 782 C C . ARG A 1 99 ? 12.501 1.909 -3.898 1.00 84.81 99 ARG A C 1
ATOM 784 O O . ARG A 1 99 ? 12.461 2.823 -3.077 1.00 84.81 99 ARG A O 1
ATOM 791 N N . ALA A 1 100 ? 11.436 1.198 -4.254 1.00 84.69 100 ALA A N 1
ATOM 792 C CA . ALA A 1 100 ? 10.132 1.339 -3.623 1.00 84.69 100 ALA A CA 1
ATOM 793 C C . ALA A 1 100 ? 10.128 0.765 -2.198 1.00 84.69 100 ALA A C 1
ATOM 795 O O . ALA A 1 100 ? 9.615 1.415 -1.298 1.00 84.69 100 ALA A O 1
ATOM 796 N N . GLU A 1 101 ? 10.774 -0.379 -1.977 1.00 81.81 101 GLU A N 1
ATOM 797 C CA . GLU A 1 101 ? 10.981 -0.999 -0.659 1.00 81.81 101 GLU A CA 1
ATOM 798 C C . GLU A 1 101 ? 11.851 -0.127 0.253 1.00 81.81 101 GLU A C 1
ATOM 800 O O . GLU A 1 101 ? 11.605 -0.010 1.450 1.00 81.81 101 GLU A O 1
ATOM 805 N N . ALA A 1 102 ? 12.840 0.575 -0.310 1.00 83.44 102 ALA A N 1
ATOM 806 C CA . ALA A 1 102 ? 13.634 1.549 0.436 1.00 83.44 102 ALA A CA 1
ATOM 807 C C . ALA A 1 102 ? 12.825 2.788 0.886 1.00 83.44 102 ALA A C 1
ATOM 809 O O . ALA A 1 102 ? 13.358 3.642 1.611 1.00 83.44 102 ALA A O 1
ATOM 810 N N . ALA A 1 103 ? 11.561 2.933 0.468 1.00 75.50 103 ALA A N 1
ATOM 811 C CA . ALA A 1 103 ? 10.697 4.018 0.910 1.00 75.50 103 ALA A CA 1
ATOM 812 C C . ALA A 1 103 ? 10.275 3.817 2.373 1.00 75.50 103 ALA A C 1
ATOM 814 O O . ALA A 1 103 ? 9.311 3.139 2.698 1.00 75.50 103 ALA A O 1
ATOM 815 N N . ASN A 1 104 ? 10.969 4.502 3.277 1.00 69.25 104 ASN A N 1
ATOM 816 C CA . ASN A 1 104 ? 10.771 4.328 4.719 1.00 69.25 104 ASN A CA 1
ATOM 817 C C . ASN A 1 104 ? 9.718 5.259 5.346 1.00 69.25 104 ASN A C 1
ATOM 819 O O . ASN A 1 104 ? 9.552 5.276 6.566 1.00 69.25 104 ASN A O 1
ATOM 823 N N . THR A 1 105 ? 9.028 6.085 4.553 1.00 87.25 105 THR A N 1
ATOM 824 C CA . THR A 1 105 ? 8.036 7.022 5.106 1.00 87.25 105 THR A CA 1
ATOM 825 C C . THR A 1 105 ? 6.660 6.377 5.104 1.00 87.25 105 THR A C 1
ATOM 827 O O . THR A 1 105 ? 5.856 6.598 4.196 1.00 87.25 105 THR A O 1
ATOM 830 N N . VAL A 1 106 ? 6.397 5.579 6.139 1.00 92.44 106 VAL A N 1
ATOM 831 C CA . VAL A 1 106 ? 5.049 5.082 6.418 1.00 92.44 106 VAL A CA 1
ATOM 832 C C . VAL A 1 106 ? 4.144 6.277 6.715 1.00 92.44 106 VAL A C 1
ATOM 834 O O . VAL A 1 106 ? 4.481 7.148 7.515 1.00 92.44 106 VAL A 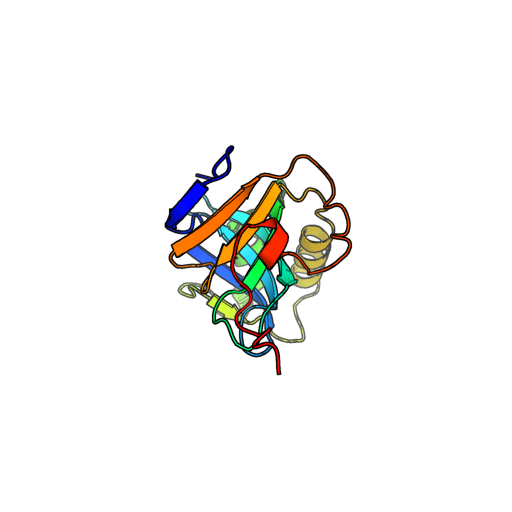O 1
ATOM 837 N N . ILE A 1 107 ? 3.006 6.334 6.031 1.00 94.38 107 ILE A N 1
ATOM 838 C CA . ILE A 1 107 ? 2.011 7.404 6.136 1.00 94.38 107 ILE A CA 1
ATOM 839 C C . ILE A 1 107 ? 0.719 6.934 6.796 1.00 94.38 107 ILE A C 1
ATOM 841 O O . ILE A 1 107 ? -0.047 7.761 7.291 1.00 94.38 107 ILE A O 1
ATOM 845 N N . ALA A 1 108 ? 0.452 5.627 6.800 1.00 95.62 108 ALA A N 1
ATOM 846 C CA . ALA A 1 108 ? -0.715 5.063 7.458 1.00 95.62 108 ALA A CA 1
ATOM 847 C C . ALA A 1 108 ? -0.508 3.605 7.874 1.00 95.62 108 ALA A C 1
ATOM 849 O O . ALA A 1 108 ? 0.327 2.892 7.322 1.00 95.62 108 ALA A O 1
ATOM 850 N N . VAL A 1 109 ? -1.335 3.177 8.823 1.00 96.00 109 VAL A N 1
ATOM 851 C CA . VAL A 1 109 ? -1.646 1.776 9.090 1.00 96.00 109 VAL A CA 1
ATOM 852 C C . VAL A 1 109 ? -3.097 1.536 8.713 1.00 96.00 109 VAL A C 1
ATOM 854 O O . VAL A 1 109 ? -3.979 2.324 9.068 1.00 96.00 109 VAL A O 1
ATOM 857 N N . VAL A 1 110 ? -3.340 0.458 7.981 1.00 96.06 110 VAL A N 1
ATOM 858 C CA . VAL A 1 110 ? -4.630 0.161 7.371 1.00 96.06 110 VAL A CA 1
ATOM 859 C C . VAL A 1 110 ? -5.094 -1.223 7.789 1.00 96.06 110 VAL A C 1
ATOM 861 O O . VAL A 1 110 ? -4.352 -2.179 7.625 1.00 96.06 110 VAL A O 1
ATOM 864 N N . ALA A 1 111 ? -6.322 -1.337 8.289 1.00 95.38 111 ALA A N 1
ATOM 865 C CA . ALA A 1 111 ? -6.987 -2.621 8.484 1.00 95.38 111 ALA A CA 1
ATOM 866 C C . ALA A 1 111 ? -8.067 -2.824 7.423 1.00 95.38 111 ALA A C 1
ATOM 868 O O . ALA A 1 111 ? -8.909 -1.945 7.200 1.00 95.38 111 ALA A O 1
ATOM 869 N N . THR A 1 112 ? -8.036 -3.975 6.762 1.00 95.38 112 THR A N 1
ATOM 870 C CA . THR A 1 112 ? -9.008 -4.344 5.734 1.00 95.38 112 THR A CA 1
ATOM 871 C C . THR A 1 112 ? -8.973 -5.841 5.453 1.00 95.38 112 THR A C 1
ATOM 873 O O . THR A 1 112 ? -7.962 -6.499 5.689 1.00 95.38 112 THR A O 1
ATOM 876 N N . SER A 1 113 ? -10.061 -6.379 4.910 1.00 93.31 113 SER A N 1
ATOM 877 C CA . SER A 1 113 ? -10.062 -7.706 4.299 1.00 93.31 113 SER A CA 1
ATOM 878 C C . SER A 1 113 ? -9.526 -7.726 2.869 1.00 93.31 113 SER A C 1
ATOM 880 O O . SER A 1 113 ? -9.164 -8.784 2.368 1.00 93.31 113 SER A O 1
ATOM 882 N N . ASP A 1 114 ? -9.519 -6.574 2.196 1.00 94.44 114 ASP A N 1
ATOM 883 C CA . ASP A 1 114 ? -9.109 -6.429 0.802 1.00 94.44 114 ASP A CA 1
ATOM 884 C C . ASP A 1 114 ? -8.691 -4.971 0.538 1.00 94.44 114 ASP A C 1
ATOM 886 O O . ASP A 1 114 ? -9.505 -4.042 0.594 1.00 94.44 114 ASP A O 1
ATOM 890 N N . LEU A 1 115 ? -7.409 -4.775 0.208 1.00 95.56 115 LEU A N 1
ATOM 891 C CA . LEU A 1 115 ? -6.809 -3.469 -0.081 1.00 95.56 115 LEU A CA 1
ATOM 892 C C . LEU A 1 115 ? -7.438 -2.752 -1.285 1.00 95.56 115 LEU A C 1
ATOM 894 O O . LEU A 1 115 ? -7.203 -1.558 -1.449 1.00 95.56 115 LEU A O 1
ATOM 898 N N . LEU A 1 116 ? -8.245 -3.417 -2.111 1.00 96.56 116 LEU A N 1
ATOM 899 C CA . LEU A 1 116 ? -8.975 -2.828 -3.238 1.00 96.56 116 LEU A CA 1
ATOM 900 C C . LEU A 1 116 ? -10.454 -2.549 -2.927 1.00 96.56 116 LEU A C 1
ATOM 902 O O . LEU A 1 116 ? -11.128 -1.876 -3.712 1.00 96.56 116 LEU A O 1
ATOM 906 N N . ALA A 1 117 ? -10.958 -3.027 -1.787 1.00 95.56 117 ALA A N 1
ATOM 907 C CA . ALA A 1 117 ? -12.356 -2.909 -1.393 1.00 95.56 117 ALA A CA 1
ATOM 908 C C . ALA A 1 117 ? -12.561 -1.839 -0.308 1.00 95.56 117 ALA A C 1
ATOM 910 O O . ALA A 1 117 ? -12.183 -0.681 -0.479 1.00 95.56 117 ALA A O 1
ATOM 911 N N . THR A 1 118 ? -13.245 -2.182 0.783 1.00 96.62 118 THR A N 1
ATOM 912 C CA . THR A 1 118 ? -13.504 -1.254 1.887 1.00 96.62 118 THR A CA 1
ATOM 913 C C . THR A 1 118 ? -12.359 -1.309 2.886 1.00 96.62 118 THR A C 1
ATOM 915 O O . THR A 1 118 ? -11.979 -2.376 3.360 1.00 96.62 118 THR A O 1
ATOM 918 N N . ILE A 1 119 ? -11.842 -0.144 3.252 1.00 96.44 119 ILE A N 1
ATOM 919 C CA . ILE A 1 119 ? -10.898 0.010 4.348 1.00 96.44 119 ILE A CA 1
ATOM 920 C C . ILE A 1 119 ? -11.679 0.171 5.649 1.00 96.44 119 ILE A C 1
ATOM 922 O O . ILE A 1 119 ? -12.396 1.157 5.845 1.00 96.44 119 ILE A O 1
ATOM 926 N N . GLU A 1 120 ? -11.536 -0.804 6.544 1.00 95.19 120 GLU A N 1
ATOM 927 C CA . GLU A 1 120 ? -12.224 -0.817 7.834 1.00 95.19 120 GLU A CA 1
ATOM 928 C C . GLU A 1 120 ? -11.671 0.263 8.756 1.00 95.19 120 GLU A C 1
ATOM 930 O O . GLU A 1 120 ? -12.444 0.996 9.376 1.00 95.19 120 GLU A O 1
ATOM 935 N N . VAL A 1 121 ? -10.342 0.394 8.796 1.00 96.12 121 VAL A N 1
ATOM 936 C CA . VAL A 1 121 ? -9.634 1.442 9.533 1.00 96.12 121 VAL A CA 1
ATOM 937 C C . VAL A 1 121 ? -8.487 1.965 8.682 1.00 96.12 121 VAL A C 1
ATOM 939 O O . VAL A 1 121 ? -7.635 1.203 8.243 1.00 96.12 121 VAL A O 1
ATOM 942 N N . TRP A 1 122 ? -8.445 3.276 8.485 1.00 96.62 122 TRP A N 1
ATOM 943 C CA . TRP A 1 122 ? -7.298 4.004 7.962 1.00 96.62 122 TRP A CA 1
ATOM 944 C C . TRP A 1 122 ? -6.771 4.896 9.078 1.00 96.62 122 TRP A C 1
ATOM 946 O O . TRP A 1 122 ? -7.441 5.865 9.431 1.00 96.62 122 TRP A O 1
ATOM 956 N N . ARG A 1 123 ? -5.595 4.600 9.633 1.00 95.75 123 ARG A N 1
ATOM 957 C CA . ARG A 1 123 ? -4.965 5.405 10.686 1.00 95.75 123 ARG A CA 1
ATOM 958 C C . ARG A 1 123 ? -3.685 6.056 10.160 1.00 95.75 123 ARG A C 1
ATOM 960 O O . ARG A 1 123 ? -2.690 5.352 10.000 1.00 95.75 123 ARG A O 1
ATOM 967 N N . PRO A 1 124 ? -3.669 7.376 9.917 1.00 94.75 124 PRO A N 1
ATOM 968 C CA . PRO A 1 124 ? -2.451 8.076 9.535 1.00 94.75 124 PRO A CA 1
ATOM 969 C C . PRO A 1 124 ? -1.374 7.954 10.615 1.00 94.75 124 PRO A C 1
ATOM 971 O O . PRO A 1 124 ? -1.680 7.981 11.808 1.00 94.75 124 PRO A O 1
ATOM 974 N N . VAL A 1 125 ? -0.115 7.869 10.196 1.00 91.62 125 VAL A N 1
ATOM 975 C CA . VAL A 1 125 ? 1.049 7.904 11.088 1.00 91.62 125 VAL A CA 1
ATOM 976 C C . VAL A 1 125 ? 1.989 9.033 10.675 1.00 91.62 125 VAL A C 1
ATOM 978 O O . VAL A 1 125 ? 2.090 9.384 9.502 1.00 91.62 125 VAL A O 1
ATOM 981 N N . ALA A 1 126 ? 2.655 9.636 11.657 1.00 79.00 126 ALA A N 1
ATOM 982 C CA . ALA A 1 126 ? 3.595 10.731 11.447 1.00 79.00 126 ALA A CA 1
ATOM 983 C C . ALA A 1 126 ? 5.015 10.260 11.786 1.00 79.00 126 ALA A C 1
ATOM 985 O O . ALA A 1 126 ? 5.527 10.547 12.866 1.00 79.00 126 ALA A O 1
ATOM 986 N N . GLY A 1 127 ? 5.638 9.518 10.867 1.00 73.12 127 GLY A N 1
ATOM 987 C CA . GLY A 1 127 ? 7.016 9.042 11.004 1.00 73.12 127 GLY A CA 1
ATOM 988 C C . GLY A 1 127 ? 7.139 7.516 11.065 1.00 73.12 127 GLY A C 1
ATOM 989 O O . GLY A 1 127 ? 6.218 6.813 10.647 1.00 73.12 127 GLY A O 1
ATOM 990 N N . PRO A 1 128 ? 8.287 6.992 11.537 1.00 77.75 128 PRO A N 1
ATOM 991 C CA . PRO A 1 128 ? 8.522 5.554 11.584 1.00 77.75 128 PRO A CA 1
ATOM 992 C C . PRO A 1 128 ? 7.488 4.869 12.480 1.00 77.75 128 PRO A C 1
ATOM 994 O O . PRO A 1 128 ? 7.114 5.396 13.531 1.00 77.75 128 PRO A O 1
ATOM 997 N N . LEU A 1 129 ? 7.040 3.682 12.070 1.00 80.69 129 LEU A N 1
ATOM 998 C CA . LEU A 1 129 ? 6.168 2.867 12.905 1.00 80.69 129 LEU A CA 1
ATOM 999 C C . LEU A 1 129 ? 6.936 2.459 14.162 1.00 80.69 129 LEU A C 1
ATOM 1001 O O . LEU A 1 129 ? 7.966 1.790 14.085 1.00 80.69 129 LEU A O 1
ATOM 1005 N N . ALA A 1 130 ? 6.433 2.869 15.324 1.00 73.75 130 ALA A N 1
ATOM 1006 C CA . ALA A 1 130 ? 6.903 2.301 16.574 1.00 73.75 130 ALA A CA 1
ATOM 1007 C C . ALA A 1 130 ? 6.541 0.804 16.593 1.00 73.75 130 ALA A C 1
ATOM 1009 O O . ALA A 1 130 ? 5.434 0.451 16.169 1.00 73.75 130 ALA A O 1
ATOM 1010 N N . PRO A 1 131 ? 7.428 -0.075 17.091 1.00 68.25 131 PRO A N 1
ATOM 1011 C CA . PRO A 1 131 ? 7.045 -1.444 17.393 1.00 68.25 131 PRO A CA 1
ATOM 1012 C C . PRO A 1 131 ? 5.838 -1.416 18.331 1.00 68.25 131 PRO A C 1
ATOM 1014 O O . PRO A 1 131 ? 5.845 -0.693 19.330 1.00 68.25 131 PRO A O 1
ATOM 1017 N N . VAL A 1 132 ? 4.793 -2.175 18.015 1.00 73.12 132 VAL A N 1
ATOM 1018 C CA . VAL A 1 132 ? 3.664 -2.328 18.934 1.00 73.12 132 VAL A CA 1
ATOM 1019 C C . VAL A 1 132 ? 4.071 -3.350 19.992 1.00 73.12 132 VAL A C 1
ATOM 1021 O O . VAL A 1 132 ? 4.209 -4.533 19.694 1.00 73.12 132 VAL A O 1
ATOM 1024 N N . GLU A 1 133 ? 4.311 -2.888 21.220 1.00 56.41 133 GLU A N 1
ATOM 1025 C CA . GLU A 1 133 ? 4.510 -3.770 22.373 1.00 56.41 133 GLU A CA 1
ATOM 1026 C C . GLU A 1 133 ? 3.172 -4.421 22.781 1.00 56.41 133 GLU A C 1
ATOM 1028 O O . GLU A 1 133 ? 2.140 -3.753 22.828 1.00 56.41 133 GLU A O 1
ATOM 1033 N N . GLY A 1 134 ? 3.178 -5.717 23.116 1.00 63.03 134 GLY A N 1
ATOM 1034 C CA . GLY A 1 134 ? 2.005 -6.421 23.656 1.00 63.03 134 GLY A CA 1
ATOM 1035 C C . GLY A 1 134 ? 1.107 -7.103 22.612 1.00 63.03 134 GLY A C 1
ATOM 1036 O O . GLY A 1 134 ? 1.597 -7.745 21.686 1.00 63.03 134 GLY A O 1
ATOM 1037 N N . ASP A 1 135 ? -0.216 -7.013 22.796 1.00 58.62 135 ASP A N 1
ATOM 1038 C CA . ASP A 1 135 ? -1.261 -7.805 22.115 1.00 58.62 135 ASP A CA 1
ATOM 1039 C C . ASP A 1 135 ? -1.546 -7.371 20.636 1.00 58.62 135 ASP A C 1
ATOM 1041 O O . ASP A 1 135 ? -2.614 -7.647 20.093 1.00 58.62 135 ASP A O 1
ATOM 1045 N N . GLY A 1 136 ? -0.572 -6.778 19.926 1.00 81.56 136 GLY A N 1
ATOM 1046 C CA . GLY A 1 136 ? -0.551 -6.622 18.453 1.00 81.56 136 GLY A CA 1
ATOM 1047 C C . GLY A 1 136 ? -1.295 -5.420 17.838 1.00 81.56 136 GLY A C 1
ATOM 1048 O O . GLY A 1 136 ? -1.896 -4.592 18.525 1.00 81.56 136 GLY A O 1
ATOM 1049 N N . TRP A 1 137 ? -1.237 -5.286 16.505 1.00 85.31 137 TRP A N 1
ATOM 1050 C CA . TRP A 1 137 ? -1.766 -4.109 15.797 1.00 85.31 137 TRP A CA 1
ATOM 1051 C C . TRP A 1 137 ? -3.293 -4.041 15.800 1.00 85.31 137 TRP A C 1
ATOM 1053 O O . TRP A 1 137 ? -3.835 -2.935 15.869 1.00 85.31 137 TRP A O 1
ATOM 1063 N N . LEU A 1 138 ? -3.985 -5.181 15.756 1.00 82.44 138 LEU A N 1
ATOM 1064 C CA . LEU A 1 138 ? -5.454 -5.226 15.773 1.00 82.44 138 LEU A CA 1
ATOM 1065 C C . LEU A 1 138 ? -6.039 -4.529 17.012 1.00 82.44 138 LEU A C 1
ATOM 1067 O O . LEU A 1 138 ? -6.903 -3.660 16.880 1.00 82.44 138 LEU A O 1
ATOM 1071 N N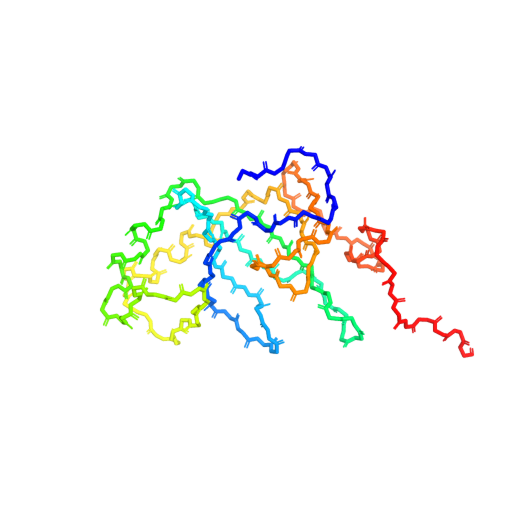 . GLU A 1 139 ? -5.511 -4.824 18.203 1.00 83.38 139 GLU A N 1
ATOM 1072 C CA . GLU A 1 139 ? -5.958 -4.174 19.440 1.00 83.38 139 GLU A CA 1
ATOM 1073 C C . GLU A 1 139 ? -5.640 -2.677 19.433 1.00 83.38 139 GLU A C 1
ATOM 1075 O O . GLU A 1 139 ? -6.494 -1.860 19.778 1.00 83.38 139 GLU A O 1
ATOM 1080 N N . SER A 1 140 ? -4.457 -2.295 18.935 1.00 84.38 140 SER A N 1
ATOM 1081 C CA . SER A 1 140 ? -4.082 -0.882 18.802 1.00 84.38 140 SER A CA 1
ATOM 1082 C C . SER A 1 140 ? -5.052 -0.086 17.915 1.00 84.38 140 SER A C 1
ATOM 1084 O O . SER A 1 140 ? -5.136 1.133 18.044 1.00 84.38 140 SER A O 1
ATOM 1086 N N . LEU A 1 141 ? -5.759 -0.752 16.994 1.00 84.50 141 LEU A N 1
ATOM 1087 C CA . LEU A 1 141 ? -6.750 -0.162 16.087 1.00 84.50 141 LEU A CA 1
ATOM 1088 C C . LEU A 1 141 ? -8.182 -0.231 16.651 1.00 84.50 141 LEU A C 1
ATOM 1090 O O . LEU A 1 141 ? -9.138 0.197 15.992 1.00 84.50 141 LEU A O 1
ATOM 1094 N N . GLY A 1 142 ? -8.346 -0.754 17.870 1.00 83.56 142 GLY A N 1
ATOM 1095 C CA . GLY A 1 142 ? -9.643 -1.002 18.493 1.00 83.56 142 GLY A CA 1
ATOM 1096 C C . GLY A 1 142 ? -10.445 -2.091 17.781 1.00 83.56 142 GLY A C 1
ATOM 1097 O O . GLY A 1 142 ? -11.675 -2.067 17.829 1.00 83.56 142 GLY A O 1
ATOM 1098 N N . LEU A 1 143 ? -9.772 -3.004 17.074 1.00 83.19 143 LEU A N 1
ATOM 1099 C CA . LEU A 1 143 ? -10.402 -4.147 16.427 1.00 83.19 143 LEU A CA 1
ATOM 1100 C C . LEU A 1 143 ? -10.365 -5.343 17.386 1.00 83.19 143 LEU A C 1
ATOM 1102 O O . LEU A 1 143 ? -9.318 -5.636 17.968 1.00 83.19 143 LEU A O 1
ATOM 1106 N N . PRO A 1 144 ? -11.499 -6.031 17.598 1.00 77.75 144 PRO A N 1
ATOM 1107 C CA . PRO A 1 144 ? -11.530 -7.183 18.486 1.00 77.75 144 PRO A CA 1
ATOM 1108 C C . PRO A 1 144 ? -10.667 -8.313 17.910 1.00 77.75 144 PRO A C 1
ATOM 1110 O O . PRO A 1 144 ? -10.712 -8.557 16.710 1.00 77.75 144 PRO A O 1
ATOM 1113 N N . ARG A 1 145 ? -9.949 -9.055 18.762 1.00 72.12 145 ARG A N 1
ATOM 1114 C CA . ARG A 1 145 ? -9.398 -10.384 18.434 1.00 72.12 145 ARG A CA 1
ATOM 1115 C C . ARG A 1 145 ? -10.407 -11.457 18.852 1.00 72.12 145 ARG A C 1
ATOM 1117 O O . ARG A 1 145 ? -10.862 -11.470 19.997 1.00 72.12 145 ARG A O 1
ATOM 1124 N N . ARG A 1 146 ? -10.793 -12.364 17.954 1.00 63.75 146 ARG A N 1
ATOM 1125 C CA . ARG A 1 146 ? -11.766 -13.428 18.236 1.00 63.75 146 ARG A CA 1
ATOM 1126 C C . ARG A 1 146 ? -10.960 -14.644 18.653 1.00 63.75 146 ARG A C 1
ATOM 1128 O O . ARG A 1 146 ? -10.669 -15.501 17.836 1.00 63.75 146 ARG A O 1
ATOM 1135 N N . GLY A 1 147 ? -10.558 -14.694 19.924 1.00 60.91 147 GLY A N 1
ATOM 1136 C CA . GLY A 1 147 ? -9.678 -15.788 20.346 1.00 60.91 147 GLY A CA 1
ATOM 1137 C C . GLY A 1 147 ? -9.316 -15.929 21.818 1.00 60.91 147 GLY A C 1
ATOM 1138 O O . GLY A 1 147 ? -8.710 -16.933 22.166 1.00 60.91 147 GLY A O 1
ATOM 1139 N N . ARG A 1 148 ? -9.708 -15.027 22.725 1.00 51.16 148 ARG A N 1
ATOM 1140 C CA . ARG A 1 148 ? -9.668 -15.344 24.166 1.00 51.16 148 ARG A CA 1
ATOM 1141 C C . ARG A 1 148 ? -11.067 -15.704 24.649 1.00 51.16 148 ARG A C 1
ATOM 1143 O O . ARG A 1 148 ? -11.658 -14.998 25.460 1.00 51.16 148 ARG A O 1
ATOM 1150 N N . SER A 1 149 ? -11.601 -16.823 24.156 1.00 48.44 149 SER A N 1
ATOM 1151 C CA . SER A 1 149 ? -12.529 -17.576 25.002 1.00 48.44 149 SER A CA 1
ATOM 1152 C C . SER A 1 149 ? -11.701 -17.988 26.214 1.00 48.44 149 SER A C 1
ATOM 1154 O O . SER A 1 149 ? -10.768 -18.773 26.068 1.00 48.44 149 SER A O 1
ATOM 1156 N N . GLN A 1 150 ? -11.959 -17.377 27.372 1.00 46.72 150 GLN A N 1
ATOM 1157 C CA . GLN A 1 150 ? -11.418 -17.874 28.633 1.00 46.72 150 GLN A CA 1
ATOM 1158 C C . GLN A 1 150 ? -11.890 -19.326 28.759 1.00 46.72 150 GLN A C 1
ATOM 1160 O O . GLN A 1 150 ? -13.092 -19.568 28.882 1.00 46.72 150 GLN A O 1
ATOM 1165 N N . ALA A 1 151 ? -10.959 -20.263 28.591 1.00 48.28 151 ALA A N 1
ATOM 1166 C CA . ALA A 1 151 ? -11.141 -21.643 29.011 1.00 48.28 151 ALA A CA 1
ATOM 1167 C C . ALA A 1 151 ? -10.993 -21.719 30.533 1.00 48.28 151 ALA A C 1
ATOM 1169 O O . ALA A 1 151 ? -10.138 -20.972 31.069 1.00 48.28 151 ALA A O 1
#

Sequence (151 aa):
MIPSVETRGIPSPFRRLLLTDFWDGPVEGLAVDSNGAVYAFDLLDWDEHHSVRVFSIAAVPDLRWIDLKGALQPHGTEDWTEWVLPVSLPPEAEALLQRAEAANTVIAVVATSDLLATIEVWRPVAGPLAPVEGDGWLESLGLPRRGRSQA